Protein AF-A0A2A7B2R5-F1 (afdb_monomer_lite)

Radius of gyration: 38.93 Å; chains: 1; bounding box: 67×55×104 Å

Organism: NCBI:txid853

Sequence (133 aa):
MDSLTPFIRHELEDRPGASAAPEAACSRCSPPLGKEPGPVQPPSPPDGPDVQLPPPEIPPNEPSRVPMTDGTPVACRQKNAAAFLKGQVPGVMAEYAPGLFSTEQRLHSRQPAPDDSEGVQDLVDWREDAPYG

Structure (mmCIF, N/CA/C/O backbone):
data_AF-A0A2A7B2R5-F1
#
_entry.id   AF-A0A2A7B2R5-F1
#
loop_
_atom_site.group_PDB
_atom_site.id
_atom_site.type_symbol
_atom_site.label_atom_id
_atom_site.label_alt_id
_atom_site.label_comp_id
_atom_site.label_asym_id
_atom_site.label_entity_id
_atom_site.label_seq_id
_atom_site.pdbx_PDB_ins_code
_atom_site.Cartn_x
_atom_site.Cartn_y
_atom_site.Cartn_z
_atom_site.occupancy
_atom_site.B_iso_or_equiv
_atom_site.auth_seq_id
_atom_site.auth_comp_id
_atom_site.auth_asym_id
_atom_site.auth_atom_id
_atom_site.pdbx_PDB_model_num
ATOM 1 N N . MET A 1 1 ? 41.950 28.889 -24.036 1.00 44.09 1 MET A N 1
ATOM 2 C CA . MET A 1 1 ? 41.521 28.418 -22.703 1.00 44.09 1 MET A CA 1
ATOM 3 C C . MET A 1 1 ? 40.350 29.275 -22.274 1.00 44.09 1 MET A C 1
ATOM 5 O O . MET A 1 1 ? 40.544 30.302 -21.635 1.00 44.09 1 MET A O 1
ATOM 9 N N . ASP A 1 2 ? 39.154 28.887 -22.697 1.00 49.56 2 ASP A N 1
ATOM 10 C CA . ASP A 1 2 ? 37.920 29.591 -22.366 1.00 49.56 2 ASP A CA 1
ATOM 11 C C . ASP A 1 2 ? 37.431 29.106 -20.999 1.00 49.56 2 ASP A C 1
ATOM 13 O O . ASP A 1 2 ? 37.091 27.940 -20.808 1.00 49.56 2 ASP A O 1
ATOM 17 N N . SER A 1 3 ? 37.510 30.007 -20.021 1.00 56.41 3 SER A N 1
ATOM 18 C CA . SER A 1 3 ? 37.103 29.784 -18.635 1.00 56.41 3 SER A CA 1
ATOM 19 C C . SER A 1 3 ? 35.590 29.578 -18.571 1.00 56.41 3 SER A C 1
ATOM 21 O O . SER A 1 3 ? 34.817 30.499 -18.847 1.00 56.41 3 SER A O 1
ATOM 23 N N . LEU A 1 4 ? 35.162 28.364 -18.223 1.00 59.59 4 LEU A N 1
ATOM 24 C CA . LEU A 1 4 ? 33.763 28.045 -17.962 1.00 59.59 4 LEU A CA 1
ATOM 25 C C . LEU A 1 4 ? 33.326 28.775 -16.690 1.00 59.59 4 LEU A C 1
ATOM 27 O O . LEU A 1 4 ? 33.595 28.340 -15.571 1.00 59.59 4 LEU A O 1
ATOM 31 N N . THR A 1 5 ? 32.649 29.905 -16.865 1.00 60.34 5 THR A N 1
ATOM 32 C CA . THR A 1 5 ? 31.904 30.533 -15.776 1.00 60.34 5 THR A CA 1
ATOM 33 C C . THR A 1 5 ? 30.769 29.588 -15.366 1.00 60.34 5 THR A C 1
ATOM 35 O O . THR A 1 5 ? 29.983 29.179 -16.224 1.00 60.34 5 THR A O 1
ATOM 38 N N . PRO A 1 6 ? 30.664 29.194 -14.084 1.00 57.59 6 PRO A N 1
ATOM 39 C CA . PRO A 1 6 ? 29.580 28.327 -13.654 1.00 57.59 6 PRO A CA 1
ATOM 40 C C . PRO A 1 6 ? 28.259 29.100 -13.752 1.00 57.59 6 PRO A C 1
ATOM 42 O O . PRO A 1 6 ? 28.069 30.136 -13.121 1.00 57.59 6 PRO A O 1
ATOM 45 N N . PHE A 1 7 ? 27.332 28.584 -14.554 1.00 60.75 7 PHE A N 1
ATOM 46 C CA . PHE A 1 7 ? 25.991 29.138 -14.813 1.00 60.75 7 PHE A CA 1
ATOM 47 C C . PHE A 1 7 ? 25.015 28.955 -13.639 1.00 60.75 7 PHE A C 1
ATOM 49 O O . PHE A 1 7 ? 23.841 29.306 -13.733 1.00 60.75 7 PHE A O 1
ATOM 56 N N . ILE A 1 8 ? 25.486 28.425 -12.513 1.00 62.22 8 ILE A N 1
ATOM 57 C CA . ILE A 1 8 ? 24.671 28.167 -11.331 1.00 62.22 8 ILE A CA 1
ATOM 58 C C . ILE A 1 8 ? 24.975 29.254 -10.301 1.00 62.22 8 ILE A C 1
ATOM 60 O O . ILE A 1 8 ? 25.794 29.081 -9.404 1.00 62.22 8 ILE A O 1
ATOM 64 N N . ARG A 1 9 ? 24.294 30.396 -10.425 1.00 61.22 9 ARG A N 1
ATOM 65 C CA . ARG A 1 9 ? 24.014 31.244 -9.263 1.00 61.22 9 ARG A CA 1
ATOM 66 C C . ARG A 1 9 ? 22.744 30.703 -8.631 1.00 61.22 9 ARG A C 1
ATOM 68 O O . ARG A 1 9 ? 21.654 30.958 -9.129 1.00 61.22 9 ARG A O 1
ATOM 75 N N . HIS A 1 10 ? 22.878 29.870 -7.613 1.00 52.34 10 HIS A N 1
ATOM 76 C CA . HIS A 1 10 ? 21.767 29.584 -6.714 1.00 52.34 10 HIS A CA 1
ATOM 77 C C . HIS A 1 10 ? 22.095 30.306 -5.416 1.00 52.34 10 HIS A C 1
ATOM 79 O O . HIS A 1 10 ? 22.798 29.774 -4.562 1.00 52.34 10 HIS A O 1
ATOM 85 N N . GLU A 1 11 ? 21.640 31.553 -5.313 1.00 58.28 11 GLU A N 1
ATOM 86 C CA . GLU A 1 11 ? 21.422 32.162 -4.007 1.00 58.28 11 GLU A CA 1
ATOM 87 C C . GLU A 1 11 ? 20.335 31.299 -3.354 1.00 58.28 11 GLU A C 1
ATOM 89 O O . GLU A 1 11 ? 19.186 31.280 -3.797 1.00 58.28 11 GLU A O 1
ATOM 94 N N . LEU A 1 12 ? 20.717 30.464 -2.389 1.00 51.94 12 LEU A N 1
ATOM 95 C CA . LEU A 1 12 ? 19.749 29.776 -1.552 1.00 51.94 12 LEU A CA 1
ATOM 96 C C . LEU A 1 12 ? 19.189 30.855 -0.631 1.00 51.94 12 LEU A C 1
ATOM 98 O O . LEU A 1 12 ? 19.843 31.238 0.335 1.00 51.94 12 LEU A O 1
ATOM 102 N N . GLU A 1 13 ? 18.014 31.391 -0.966 1.00 53.19 13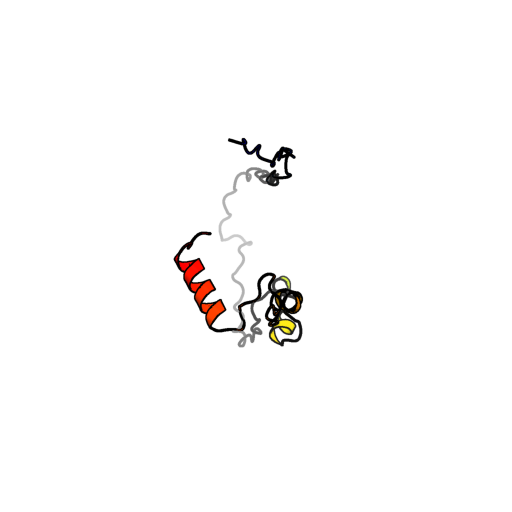 GLU A N 1
ATOM 103 C CA . GLU A 1 13 ? 17.245 32.215 -0.040 1.00 53.19 13 GLU A CA 1
ATOM 104 C C . GLU A 1 13 ? 17.095 31.422 1.266 1.00 53.19 13 GLU A C 1
ATOM 106 O O . GLU A 1 13 ? 16.374 30.418 1.306 1.00 53.19 13 GLU A O 1
ATOM 111 N N . ASP A 1 14 ? 17.789 31.852 2.324 1.00 56.28 14 ASP A N 1
ATOM 112 C CA . ASP A 1 14 ? 17.622 31.338 3.682 1.00 56.28 14 ASP A CA 1
ATOM 113 C C . ASP A 1 14 ? 16.245 31.783 4.179 1.00 56.28 14 ASP A C 1
ATOM 115 O O . ASP A 1 14 ? 16.071 32.755 4.913 1.00 56.28 14 ASP A O 1
ATOM 119 N N . ARG A 1 15 ? 15.204 31.125 3.666 1.00 50.44 15 ARG A N 1
ATOM 120 C CA . ARG A 1 15 ? 13.874 31.211 4.245 1.00 50.44 15 ARG A CA 1
ATOM 121 C C . ARG A 1 15 ? 13.983 30.437 5.548 1.00 50.44 15 ARG A C 1
ATOM 123 O O . ARG A 1 15 ? 14.219 29.230 5.466 1.00 50.44 15 ARG A O 1
ATOM 130 N N . PRO A 1 16 ? 13.771 31.063 6.720 1.00 53.34 16 PRO A N 1
ATOM 131 C CA . PRO A 1 16 ? 13.615 30.315 7.953 1.00 53.34 16 PRO A CA 1
ATOM 132 C C . PRO A 1 16 ? 12.413 29.387 7.762 1.00 53.34 16 PRO A C 1
ATOM 134 O O . PRO A 1 16 ? 11.252 29.795 7.828 1.00 53.34 16 PRO A O 1
ATOM 137 N N . GLY A 1 17 ? 12.703 28.139 7.399 1.00 44.25 17 GLY A N 1
ATOM 138 C CA . GLY A 1 17 ? 11.716 27.087 7.300 1.00 44.25 17 GLY A CA 1
ATOM 139 C C . GLY A 1 17 ? 11.074 26.927 8.667 1.00 44.25 17 GLY A C 1
ATOM 140 O O . GLY A 1 17 ? 11.731 27.099 9.693 1.00 44.25 17 GLY A O 1
ATOM 141 N N . ALA A 1 18 ? 9.787 26.594 8.683 1.00 53.12 18 ALA A N 1
ATOM 142 C CA . ALA A 1 18 ? 9.009 26.298 9.882 1.00 53.12 18 ALA A CA 1
ATOM 143 C C . ALA A 1 18 ? 9.465 24.986 10.562 1.00 53.12 18 ALA A C 1
ATOM 145 O O . ALA A 1 18 ? 8.664 24.103 10.846 1.00 53.12 18 ALA A O 1
ATOM 146 N N . SER A 1 19 ? 10.767 24.847 10.804 1.00 52.59 19 SER A N 1
ATOM 147 C CA . SER A 1 19 ? 11.400 23.791 11.581 1.00 52.59 19 SER A CA 1
ATOM 148 C C . SER A 1 19 ? 11.631 24.289 13.007 1.00 52.59 19 SER A C 1
ATOM 150 O O . SER A 1 19 ? 12.740 24.240 13.533 1.00 52.59 19 SER A O 1
ATOM 152 N N . ALA A 1 20 ? 10.570 24.780 13.641 1.00 52.19 20 ALA A N 1
ATOM 153 C CA . ALA A 1 20 ? 10.489 24.724 15.088 1.00 52.19 20 ALA A CA 1
ATOM 154 C C . ALA A 1 20 ? 9.792 23.403 15.416 1.00 52.19 20 ALA A C 1
ATOM 156 O O . ALA A 1 20 ? 8.676 23.159 14.951 1.00 52.19 20 ALA A O 1
ATOM 157 N N . ALA A 1 21 ? 10.446 22.536 16.194 1.00 51.03 21 ALA A N 1
ATOM 158 C CA . ALA A 1 21 ? 9.718 21.487 16.897 1.00 51.03 21 ALA A CA 1
ATOM 159 C C . ALA A 1 21 ? 8.540 22.163 17.618 1.00 51.03 21 ALA A C 1
ATOM 161 O O . ALA A 1 21 ? 8.744 23.259 18.149 1.00 51.03 21 ALA A O 1
ATOM 162 N N . PRO A 1 22 ? 7.321 21.589 17.631 1.00 52.84 22 PRO A N 1
ATOM 163 C CA . PRO A 1 22 ? 6.282 22.149 18.473 1.00 52.84 22 PRO A CA 1
ATOM 164 C C . PRO A 1 22 ? 6.862 22.176 19.883 1.00 52.84 22 PRO A C 1
ATOM 166 O O . PRO A 1 22 ? 7.203 21.123 20.428 1.00 52.84 22 PRO A O 1
ATOM 169 N N . GLU A 1 23 ? 7.053 23.372 20.441 1.00 54.03 23 GLU A N 1
ATOM 170 C CA . GLU A 1 23 ? 7.319 23.506 21.860 1.00 54.03 23 GLU A CA 1
ATOM 171 C C . GLU A 1 23 ? 6.101 22.892 22.527 1.00 54.03 23 GLU A C 1
ATOM 173 O O . GLU A 1 23 ? 5.014 23.472 22.574 1.00 54.03 23 GLU A O 1
ATOM 178 N N . ALA A 1 24 ? 6.250 21.639 22.945 1.00 48.34 24 ALA A N 1
ATOM 179 C CA . ALA A 1 24 ? 5.296 21.001 23.804 1.00 48.34 24 ALA A CA 1
ATOM 180 C C . ALA A 1 24 ? 5.314 21.837 25.079 1.00 48.34 24 ALA A C 1
ATOM 182 O O . ALA A 1 24 ? 6.141 21.628 25.966 1.00 48.34 24 ALA A O 1
ATOM 183 N N . ALA A 1 25 ? 4.392 22.793 25.163 1.00 51.41 25 ALA A N 1
ATOM 184 C CA . ALA A 1 25 ? 3.952 23.392 26.403 1.00 51.41 25 ALA A CA 1
ATOM 185 C C . ALA A 1 25 ? 3.243 22.292 27.203 1.00 51.41 25 ALA A C 1
ATOM 187 O O . ALA A 1 25 ? 2.031 22.297 27.410 1.00 51.41 25 ALA A O 1
ATOM 188 N N . CYS A 1 26 ? 4.013 21.289 27.624 1.00 41.34 26 CYS A N 1
ATOM 189 C CA . CYS A 1 26 ? 3.629 20.379 28.670 1.00 41.34 26 CYS A CA 1
ATOM 190 C C . CYS A 1 26 ? 3.658 21.225 29.937 1.00 41.34 26 CYS A C 1
ATOM 192 O O . CYS A 1 26 ? 4.673 21.316 30.628 1.00 41.34 26 CYS A O 1
ATOM 194 N N . SER A 1 27 ? 2.547 21.914 30.203 1.00 56.31 27 SER A N 1
ATOM 195 C CA . SER A 1 27 ? 2.260 22.411 31.536 1.00 56.31 27 SER A CA 1
ATOM 196 C C . SER A 1 27 ? 2.177 21.180 32.425 1.00 56.31 27 SER A C 1
ATOM 198 O O . SER A 1 27 ? 1.138 20.532 32.555 1.00 56.31 27 SER A O 1
ATOM 200 N N . ARG A 1 28 ? 3.326 20.804 32.985 1.00 56.34 28 ARG A N 1
ATOM 201 C CA . ARG A 1 28 ? 3.456 19.800 34.029 1.00 56.34 28 ARG A CA 1
ATOM 202 C C . ARG A 1 28 ? 2.913 20.4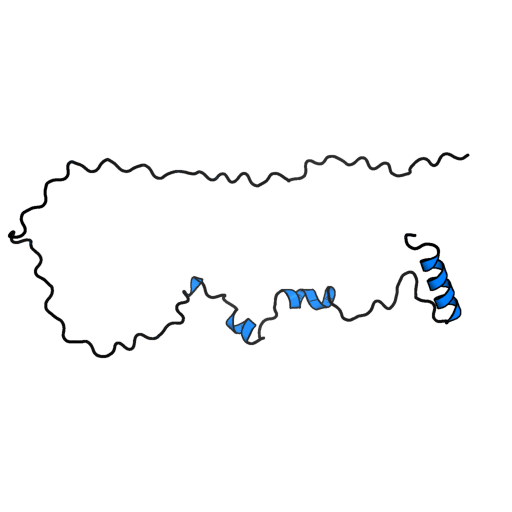25 35.310 1.00 56.34 28 ARG A C 1
ATOM 204 O O . ARG A 1 28 ? 3.645 20.717 36.250 1.00 56.34 28 ARG A O 1
ATOM 211 N N . CYS A 1 29 ? 1.615 20.701 35.300 1.00 54.16 29 CYS A N 1
ATOM 212 C CA . CYS A 1 29 ? 0.881 21.180 36.447 1.00 54.16 29 CYS A CA 1
ATOM 213 C C . CYS A 1 29 ? 0.663 19.962 37.343 1.00 54.16 29 CYS A C 1
ATOM 215 O O . CYS A 1 29 ? -0.276 19.190 37.152 1.00 54.16 29 CYS A O 1
ATOM 217 N N . SER A 1 30 ? 1.587 19.733 38.276 1.00 62.88 30 SER A N 1
ATOM 218 C CA . SER A 1 30 ? 1.358 18.770 39.350 1.00 62.88 30 SER A CA 1
ATOM 219 C C . SER A 1 30 ? 0.071 19.167 40.086 1.00 62.88 30 SER A C 1
ATOM 221 O O . SER A 1 30 ? -0.096 20.355 40.386 1.00 62.88 30 SER A O 1
ATOM 223 N N . PRO A 1 31 ? -0.849 18.230 40.378 1.00 66.00 31 PRO A N 1
ATOM 224 C CA . PRO A 1 31 ? -1.996 18.544 41.216 1.00 66.00 31 PRO A CA 1
ATOM 225 C C . PRO A 1 31 ? -1.498 19.016 42.592 1.00 66.00 31 PRO A C 1
ATOM 227 O O . PRO A 1 31 ? -0.461 18.532 43.060 1.00 66.00 31 PRO A O 1
ATOM 230 N N . PRO A 1 32 ? -2.188 19.971 43.241 1.00 64.62 32 PRO A N 1
ATOM 231 C CA . PRO A 1 32 ? -1.775 20.450 44.551 1.00 64.62 32 PRO A CA 1
ATOM 232 C C . PRO A 1 32 ? -1.754 19.279 45.531 1.00 64.62 32 PRO A C 1
ATOM 234 O O . PRO A 1 32 ? -2.699 18.489 45.592 1.00 64.62 32 PRO A O 1
ATOM 237 N N . LEU A 1 33 ? -0.664 19.173 46.290 1.00 65.44 33 LEU A N 1
ATOM 238 C CA . LEU A 1 33 ? -0.561 18.213 47.377 1.00 65.44 33 LEU A CA 1
ATOM 239 C C . LEU A 1 33 ? -1.673 18.559 48.375 1.00 65.44 33 LEU A C 1
ATOM 241 O O . LEU A 1 33 ? -1.703 19.665 48.920 1.00 65.44 33 LEU A O 1
ATOM 245 N N . GLY A 1 34 ? -2.652 17.661 48.504 1.00 63.47 34 GLY A N 1
ATOM 246 C CA . GLY A 1 34 ? -3.788 17.835 49.404 1.00 63.47 34 GLY A CA 1
ATOM 247 C C . GLY A 1 34 ? -3.327 18.131 50.833 1.00 63.47 34 GLY A C 1
ATOM 248 O O . GLY A 1 34 ? -2.196 17.829 51.208 1.00 63.47 34 GLY A O 1
ATOM 249 N N . LYS A 1 35 ? -4.206 18.754 51.625 1.00 69.44 35 LYS A N 1
ATOM 250 C CA . LYS A 1 35 ? -3.928 19.072 53.032 1.00 69.44 35 LYS A CA 1
ATOM 251 C C . LYS A 1 35 ? -3.491 17.807 53.779 1.00 69.44 35 LYS A C 1
ATOM 253 O O . LYS A 1 35 ? -4.109 16.760 53.592 1.00 69.44 35 LYS A O 1
ATOM 258 N N . GLU A 1 36 ? -2.466 17.948 54.620 1.00 63.28 36 GLU A N 1
ATOM 259 C CA . GLU A 1 36 ? -2.027 16.917 55.569 1.00 63.28 36 GLU A CA 1
ATOM 260 C C . GLU A 1 36 ? -3.251 16.281 56.253 1.00 63.28 36 GLU A C 1
ATOM 262 O O . GLU A 1 36 ? -4.114 17.020 56.752 1.00 63.28 36 GLU A O 1
ATOM 267 N N . PRO A 1 37 ? -3.369 14.940 56.264 1.00 60.50 37 PRO A N 1
ATOM 268 C CA . PRO A 1 37 ? -4.382 14.264 57.055 1.00 60.50 37 PRO A CA 1
ATOM 269 C C . PRO A 1 37 ? -4.260 14.721 58.509 1.00 60.50 37 PRO A C 1
ATOM 271 O O . PRO A 1 37 ? -3.167 14.751 59.072 1.00 60.50 37 PRO A O 1
ATOM 274 N N . GLY A 1 38 ? -5.385 15.106 59.114 1.00 67.81 38 GLY A N 1
ATOM 275 C CA . GLY A 1 38 ? -5.421 15.428 60.539 1.00 67.81 38 GLY A CA 1
ATOM 276 C C . GLY A 1 38 ? -4.948 14.244 61.396 1.00 67.81 38 GLY A C 1
ATOM 277 O O . GLY A 1 38 ? -4.849 13.123 60.891 1.00 67.81 38 GLY A O 1
ATOM 278 N N . PRO A 1 39 ? -4.669 14.468 62.694 1.00 67.81 39 PRO A N 1
ATOM 279 C CA . PRO A 1 39 ? -4.175 13.429 63.591 1.00 67.81 39 PRO A CA 1
ATOM 280 C C . PRO A 1 39 ? -5.023 12.159 63.487 1.00 67.81 39 PRO A C 1
ATOM 282 O O . PRO A 1 39 ? -6.235 12.195 63.705 1.00 67.81 39 PRO A O 1
ATOM 285 N N . VAL A 1 40 ? -4.384 11.045 63.129 1.00 60.81 40 VAL A N 1
ATOM 286 C CA . VAL A 1 40 ? -5.048 9.744 63.047 1.00 60.81 40 VAL A CA 1
ATOM 287 C C . VAL A 1 40 ? -5.444 9.310 64.456 1.00 60.81 40 VAL A C 1
ATOM 289 O O . VAL A 1 40 ? -4.597 9.080 65.318 1.00 60.81 40 VAL A O 1
ATOM 292 N N . GLN A 1 41 ? -6.748 9.241 64.717 1.00 69.88 41 GLN A N 1
ATOM 293 C CA . GLN A 1 41 ? -7.257 8.653 65.950 1.00 69.88 41 GLN A CA 1
ATOM 294 C C . GLN A 1 41 ? -7.017 7.133 65.896 1.00 69.88 41 GLN A C 1
ATOM 296 O O . GLN A 1 41 ? -7.241 6.530 64.842 1.00 69.88 41 GLN A O 1
ATOM 301 N N . PRO A 1 42 ? -6.546 6.494 66.984 1.00 70.38 42 PRO A N 1
ATOM 302 C CA . PRO A 1 42 ? -6.378 5.047 67.002 1.00 70.38 42 PRO A CA 1
ATOM 303 C C . PRO A 1 42 ? -7.722 4.340 66.750 1.00 70.38 42 PRO A C 1
ATOM 305 O O . PRO A 1 42 ? -8.757 4.818 67.226 1.00 70.38 42 PRO A O 1
ATOM 308 N N . PRO A 1 43 ? -7.718 3.216 66.010 1.00 60.75 43 PRO A N 1
ATOM 309 C CA . PRO A 1 43 ? -8.932 2.470 65.708 1.00 60.75 43 PRO A CA 1
ATOM 310 C C . PRO A 1 43 ? -9.587 1.964 66.997 1.00 60.75 43 PRO A C 1
ATOM 312 O O . PRO A 1 43 ? -8.908 1.515 67.923 1.00 60.75 43 PRO A O 1
ATOM 315 N N . SER A 1 44 ? -10.915 2.050 67.057 1.00 62.25 44 SER A N 1
ATOM 316 C CA . SER A 1 44 ? -11.703 1.518 68.168 1.00 62.25 44 SER A CA 1
ATOM 317 C C . SER A 1 44 ? -11.538 -0.007 68.295 1.00 62.25 44 SER A C 1
ATOM 319 O O . SER A 1 44 ? -11.304 -0.683 67.290 1.00 62.25 44 SER A O 1
ATOM 321 N N . PRO A 1 45 ? -11.652 -0.566 69.516 1.00 66.94 45 PRO A N 1
ATOM 322 C CA . PRO A 1 45 ? -11.543 -2.003 69.744 1.00 66.94 45 PRO A CA 1
ATOM 323 C C . PRO A 1 45 ? -12.638 -2.791 68.994 1.00 66.94 45 PRO A C 1
ATOM 325 O O . PRO A 1 45 ? -13.758 -2.296 68.848 1.00 66.94 45 PRO A O 1
ATOM 328 N N . PRO A 1 46 ? -12.335 -4.025 68.552 1.00 57.97 46 PRO A N 1
ATOM 329 C CA . PR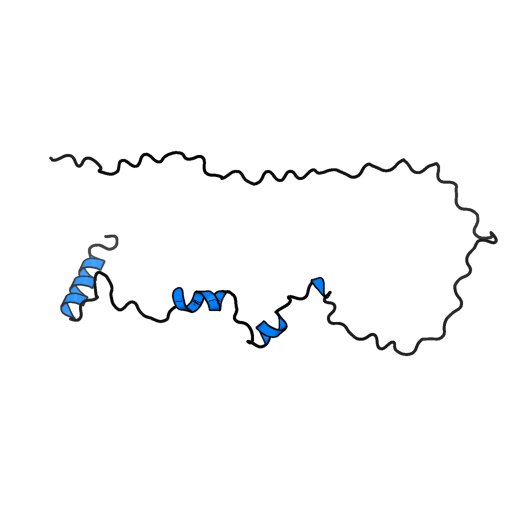O A 1 46 ? -13.156 -4.823 67.634 1.00 57.97 46 PRO A CA 1
ATOM 330 C C . PRO A 1 46 ? -14.422 -5.434 68.260 1.00 57.97 46 PRO A C 1
ATOM 332 O O . PRO A 1 46 ? -15.059 -6.262 67.622 1.00 57.97 46 PRO A O 1
ATOM 335 N N . ASP A 1 47 ? -14.793 -5.030 69.477 1.00 62.81 47 ASP A N 1
ATOM 336 C CA . ASP A 1 47 ? -15.980 -5.519 70.197 1.00 62.81 47 ASP A CA 1
ATOM 337 C C . ASP A 1 47 ? -17.082 -4.444 70.317 1.00 62.81 47 ASP A C 1
ATOM 339 O O . ASP A 1 47 ? -18.002 -4.553 71.128 1.00 62.81 47 ASP A O 1
ATOM 343 N N . GLY A 1 48 ? -16.986 -3.364 69.533 1.00 63.25 48 GLY A N 1
ATOM 344 C CA . GLY A 1 48 ? -18.033 -2.347 69.443 1.00 63.25 48 GLY A CA 1
ATOM 345 C C . GLY A 1 48 ? -19.266 -2.836 68.664 1.00 63.25 48 GLY A C 1
ATOM 346 O O . GLY A 1 48 ? -19.145 -3.698 67.794 1.00 63.25 48 GLY A O 1
ATOM 347 N N . PRO A 1 49 ? -20.458 -2.258 68.900 1.00 60.81 49 PRO A N 1
ATOM 348 C CA . PRO A 1 49 ? -21.678 -2.614 68.164 1.00 60.81 49 PRO A CA 1
ATOM 349 C C . PRO A 1 49 ? -21.602 -2.308 66.653 1.00 60.81 49 PRO A C 1
ATOM 351 O O . PRO A 1 49 ? -22.452 -2.773 65.901 1.00 60.81 49 PRO A O 1
ATOM 354 N N . ASP A 1 50 ? -20.585 -1.559 66.214 1.00 60.94 50 ASP A N 1
ATOM 355 C CA . ASP A 1 50 ? -20.306 -1.212 64.813 1.00 60.94 50 ASP A CA 1
ATOM 356 C C . ASP A 1 50 ? -19.446 -2.254 64.069 1.00 60.94 50 ASP A C 1
ATOM 358 O O . ASP A 1 50 ? -19.016 -2.023 62.936 1.00 60.94 50 ASP A O 1
ATOM 362 N N . VAL A 1 51 ? -19.162 -3.41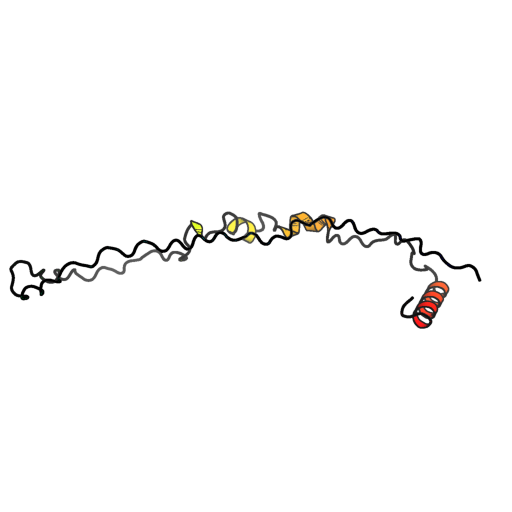0 64.677 1.00 68.56 51 VAL A N 1
ATOM 363 C CA . VAL A 1 51 ? -18.398 -4.474 64.014 1.00 68.56 51 VAL A CA 1
ATOM 364 C C . VAL A 1 51 ? -19.315 -5.217 63.051 1.00 68.56 51 VAL A C 1
ATOM 366 O O . VAL A 1 51 ? -20.184 -5.996 63.442 1.00 68.56 51 VAL A O 1
ATOM 369 N N . GLN A 1 52 ? -19.116 -4.952 61.761 1.00 64.00 52 GLN A N 1
ATOM 370 C CA . GLN A 1 52 ? -19.813 -5.629 60.677 1.00 64.00 52 GLN A CA 1
ATOM 371 C C . GLN A 1 52 ? -19.554 -7.140 60.753 1.00 64.00 52 GLN A C 1
ATOM 373 O O . GLN A 1 52 ? -18.441 -7.609 60.514 1.00 64.00 52 GLN A O 1
ATOM 378 N N . LEU A 1 53 ? -20.602 -7.904 61.065 1.00 69.62 53 LEU A N 1
ATOM 379 C CA . LEU A 1 53 ? -20.566 -9.362 61.002 1.00 69.62 53 LEU A CA 1
ATOM 380 C C . LEU A 1 53 ? -20.304 -9.829 59.558 1.00 69.62 53 LEU A C 1
ATOM 382 O O . LEU A 1 53 ? -20.732 -9.157 58.609 1.00 69.62 53 LEU A O 1
ATOM 386 N N . PRO A 1 54 ? -19.619 -10.973 59.366 1.00 67.50 54 PRO A N 1
ATOM 387 C CA . PRO A 1 54 ? -19.414 -11.527 58.036 1.00 67.50 54 PRO A CA 1
ATOM 388 C C . PRO A 1 54 ? -20.769 -11.771 57.346 1.00 67.50 54 PRO A C 1
ATOM 390 O O . PRO A 1 54 ? -21.725 -12.187 58.011 1.00 67.50 54 PRO A O 1
ATOM 393 N N . PRO A 1 55 ? -20.882 -11.510 56.030 1.00 67.50 55 PRO A N 1
ATOM 394 C CA . PRO A 1 55 ? -22.118 -11.755 55.298 1.00 67.50 55 PRO A CA 1
ATOM 395 C C . PRO A 1 55 ? -22.542 -13.230 55.411 1.00 67.50 55 PRO A C 1
ATOM 397 O O . PRO A 1 55 ? -21.673 -14.104 55.372 1.00 67.50 55 PRO A O 1
ATOM 400 N N . PRO A 1 56 ? -23.848 -13.532 55.519 1.00 74.12 56 PRO A N 1
ATOM 401 C CA . PRO A 1 56 ? -24.333 -14.909 55.511 1.00 74.12 56 PRO A CA 1
ATOM 402 C C . PRO A 1 56 ? -23.951 -15.621 54.204 1.00 74.12 56 PRO A C 1
ATOM 404 O O . PRO A 1 56 ? -24.023 -15.033 53.122 1.00 74.12 56 PRO A O 1
ATOM 407 N N . GLU A 1 57 ? -23.549 -16.891 54.308 1.00 65.56 57 GLU A N 1
ATOM 408 C CA . GLU A 1 57 ? -23.136 -17.705 53.161 1.00 65.56 57 GLU A CA 1
ATOM 409 C C . GLU A 1 57 ? -24.311 -17.925 52.194 1.00 65.56 57 GLU A C 1
ATOM 411 O O . GLU A 1 57 ? -25.337 -18.514 52.536 1.00 65.56 57 GLU A O 1
ATOM 416 N N . ILE A 1 58 ? -24.165 -17.421 50.969 1.00 65.69 58 ILE A N 1
ATOM 417 C CA . ILE A 1 58 ? -25.119 -17.605 49.870 1.00 65.69 58 ILE A CA 1
ATOM 418 C C . ILE A 1 58 ? -24.903 -19.019 49.292 1.00 65.69 58 ILE A C 1
ATOM 420 O O . ILE A 1 58 ? -23.746 -19.398 49.091 1.00 65.69 58 ILE A O 1
ATOM 424 N N . PRO A 1 59 ? -25.959 -19.809 48.996 1.00 64.25 59 PRO A N 1
ATOM 425 C CA . PRO A 1 59 ? -25.800 -21.137 48.399 1.00 64.25 59 PRO A CA 1
ATOM 426 C C . PRO A 1 59 ? -25.021 -21.071 47.071 1.00 64.25 59 PRO A C 1
ATOM 428 O O . PRO A 1 59 ? -25.127 -20.067 46.359 1.00 64.25 59 PRO A O 1
ATOM 431 N N . PRO A 1 60 ? -24.248 -22.120 46.716 1.00 60.00 60 PRO A N 1
ATOM 432 C CA . PRO A 1 60 ? -23.411 -22.124 45.521 1.00 60.00 60 PRO A CA 1
ATOM 433 C C . PRO A 1 60 ? -24.275 -21.905 44.277 1.00 60.00 60 PRO A C 1
ATOM 435 O O . PRO A 1 60 ? -25.098 -22.740 43.907 1.00 60.00 60 PRO A O 1
ATOM 438 N N . ASN A 1 61 ? -24.093 -20.733 43.674 1.00 60.94 61 ASN A N 1
ATOM 439 C CA . ASN A 1 61 ? -24.753 -20.302 42.452 1.00 60.94 61 ASN A CA 1
ATOM 440 C C . ASN A 1 61 ? -24.442 -21.306 41.326 1.00 60.94 61 ASN A C 1
ATOM 442 O O . ASN A 1 61 ? -23.288 -21.714 41.162 1.00 60.94 61 ASN A O 1
ATOM 446 N N . GLU A 1 62 ? -25.469 -21.708 40.574 1.00 63.62 62 GLU A N 1
ATOM 447 C CA . GLU A 1 62 ? -25.351 -22.473 39.326 1.00 63.62 62 GLU A CA 1
ATOM 448 C C . GLU A 1 62 ? -24.263 -21.876 38.415 1.00 63.62 62 GLU A C 1
ATOM 450 O O . GLU A 1 62 ? -23.957 -20.686 38.541 1.00 63.62 62 GLU A O 1
ATOM 455 N N . PRO A 1 63 ? -23.649 -22.653 37.494 1.00 59.47 63 PRO A N 1
ATOM 456 C CA . PRO A 1 63 ? -22.588 -22.143 36.637 1.00 59.47 63 PRO A CA 1
ATOM 457 C C . PRO A 1 63 ? -23.094 -20.935 35.849 1.00 59.47 63 PRO A C 1
ATOM 459 O O . PRO A 1 63 ? -23.784 -21.059 34.837 1.00 59.47 63 PRO A O 1
ATOM 462 N N . SER A 1 64 ? -22.729 -19.757 36.350 1.00 62.47 64 SER A N 1
ATOM 463 C CA . SER A 1 64 ? -22.912 -18.466 35.719 1.00 62.47 64 SER A CA 1
ATOM 464 C C . SER A 1 64 ? -22.333 -18.574 34.318 1.00 62.47 64 SER A C 1
ATOM 466 O O . SER A 1 64 ? -21.117 -18.572 34.120 1.00 62.47 64 SER A O 1
ATOM 468 N N . ARG A 1 65 ? -23.208 -18.734 33.323 1.00 60.38 65 ARG A N 1
ATOM 469 C CA . ARG A 1 65 ? -22.845 -18.701 31.909 1.00 60.38 65 ARG A CA 1
ATOM 470 C C . ARG A 1 65 ? -22.626 -17.244 31.530 1.00 60.38 65 ARG A C 1
ATOM 472 O O . ARG A 1 65 ? -23.385 -16.678 30.748 1.00 60.38 65 ARG A O 1
ATOM 479 N N . VAL A 1 66 ? -21.621 -16.619 32.140 1.00 67.38 66 VAL A N 1
ATOM 480 C CA . VAL A 1 66 ? -21.147 -15.301 31.732 1.00 67.38 66 VAL A CA 1
ATOM 481 C C . VAL A 1 66 ? -20.817 -15.394 30.242 1.00 67.38 66 VAL A C 1
ATOM 483 O O . VAL A 1 66 ? -19.994 -16.228 29.854 1.00 67.38 66 VAL A O 1
ATOM 486 N N . PRO A 1 67 ? -21.506 -14.629 29.377 1.00 70.31 67 PRO A N 1
ATOM 487 C CA . PRO A 1 67 ? -21.247 -14.682 27.953 1.00 70.31 67 PRO A CA 1
ATOM 488 C C . PRO A 1 67 ? -19.809 -14.245 27.731 1.00 70.31 67 PRO A C 1
ATOM 490 O O . PRO A 1 67 ? -19.393 -13.179 28.191 1.00 70.31 67 PRO A O 1
ATOM 493 N N . MET A 1 68 ? -19.047 -15.098 27.052 1.00 76.56 68 MET A N 1
ATOM 494 C CA . MET A 1 68 ? -17.641 -14.833 26.841 1.00 76.56 68 MET A CA 1
ATOM 495 C C . MET A 1 68 ? -17.501 -13.761 25.769 1.00 76.56 68 MET A C 1
ATOM 497 O O . MET A 1 68 ? -17.655 -14.026 24.578 1.00 76.56 68 MET A O 1
ATOM 501 N N . THR A 1 69 ? -17.328 -12.516 26.207 1.00 74.31 69 THR A N 1
ATOM 502 C CA . THR A 1 69 ? -17.091 -11.393 25.305 1.00 74.31 69 THR A CA 1
ATOM 503 C C . THR A 1 69 ? -15.664 -11.476 24.771 1.00 74.31 69 THR A C 1
ATOM 505 O O . THR A 1 69 ? -14.769 -12.001 25.432 1.00 74.31 69 THR A O 1
ATOM 508 N N . ASP A 1 70 ? -15.432 -10.929 23.579 1.00 79.81 70 ASP A N 1
ATOM 509 C CA . ASP A 1 70 ? -14.112 -10.818 22.934 1.00 79.81 70 ASP A CA 1
ATOM 510 C C . ASP A 1 70 ? -13.109 -9.934 23.708 1.00 79.81 70 ASP A C 1
ATOM 512 O O . ASP A 1 70 ? -12.049 -9.587 23.188 1.00 79.81 70 ASP A O 1
ATOM 516 N N . GLY A 1 71 ? -13.464 -9.507 24.925 1.00 82.44 71 GLY A N 1
ATOM 517 C CA . GLY A 1 71 ? -12.678 -8.626 25.781 1.00 82.44 71 GLY A CA 1
ATOM 518 C C . GLY A 1 71 ? -12.430 -7.234 25.199 1.00 82.44 71 GLY A C 1
ATOM 519 O O . GLY A 1 71 ? -11.779 -6.428 25.856 1.00 82.44 71 GLY A O 1
ATOM 520 N N . THR A 1 72 ? -12.933 -6.923 23.999 1.00 81.44 72 THR A N 1
ATOM 521 C CA . THR A 1 72 ? -12.569 -5.713 23.259 1.00 81.44 72 THR A CA 1
ATOM 522 C C . THR A 1 72 ? -13.624 -4.630 23.493 1.00 81.44 72 THR A C 1
ATOM 524 O O . THR A 1 72 ? -14.767 -4.773 23.044 1.00 81.44 72 THR A O 1
ATOM 527 N N . PRO A 1 73 ? -13.289 -3.515 24.171 1.00 80.44 73 PRO A N 1
ATOM 528 C CA . PRO A 1 73 ? -14.228 -2.414 24.362 1.00 80.44 73 PRO A CA 1
ATOM 529 C C . PRO A 1 73 ? -14.724 -1.865 23.019 1.00 80.44 73 PRO A C 1
ATOM 531 O O . PRO A 1 73 ? -13.960 -1.783 22.059 1.00 80.44 73 PRO A O 1
ATOM 534 N N . VAL A 1 74 ? -15.985 -1.416 22.947 1.00 80.44 74 VAL A N 1
ATOM 535 C CA . VAL A 1 74 ? -16.575 -0.839 21.716 1.00 80.44 74 VAL A CA 1
ATOM 536 C C . VAL A 1 74 ? -15.709 0.292 21.151 1.00 80.44 74 VAL A C 1
ATOM 538 O O . VAL A 1 74 ? -15.530 0.371 19.940 1.00 80.44 74 VAL A O 1
ATOM 541 N N . ALA A 1 75 ? -15.129 1.123 22.021 1.00 77.88 75 ALA A N 1
ATOM 542 C CA . ALA A 1 75 ? -14.244 2.222 21.636 1.00 77.88 75 ALA A CA 1
ATOM 543 C C . ALA A 1 75 ? -12.939 1.757 20.961 1.00 77.88 75 ALA A C 1
ATOM 545 O O . ALA A 1 75 ? -12.360 2.498 20.174 1.00 77.88 75 ALA A O 1
ATOM 546 N N . CYS A 1 76 ? -12.490 0.533 21.245 1.00 77.00 76 CYS A N 1
ATOM 547 C CA . CYS A 1 76 ? -11.290 -0.059 20.658 1.00 77.00 76 CYS A CA 1
ATOM 548 C C . CYS A 1 76 ? -11.576 -0.778 19.332 1.00 77.00 76 CYS A C 1
ATOM 550 O O . CYS A 1 76 ? -10.641 -1.179 18.641 1.00 77.00 76 CYS A O 1
ATOM 552 N N . ARG A 1 77 ? -12.849 -0.952 18.947 1.00 84.06 77 ARG A N 1
ATOM 553 C CA . ARG A 1 77 ? -13.200 -1.574 17.668 1.00 84.06 77 ARG A CA 1
ATOM 554 C C . ARG A 1 77 ? -13.021 -0.568 16.538 1.00 84.06 77 ARG A C 1
ATOM 556 O O . ARG A 1 77 ? -13.661 0.482 16.506 1.00 84.06 77 ARG A O 1
ATOM 563 N N . GLN A 1 78 ? -12.197 -0.919 15.556 1.00 86.25 78 GLN A N 1
ATOM 564 C CA . GLN A 1 78 ? -12.154 -0.180 14.298 1.00 86.25 78 GLN A CA 1
ATOM 565 C C . GLN A 1 78 ? -13.514 -0.290 13.593 1.00 86.25 78 GLN A C 1
ATOM 567 O O . GLN A 1 78 ? -13.962 -1.392 13.271 1.00 86.25 78 GLN A O 1
ATOM 572 N N . LYS A 1 79 ? -14.150 0.858 13.312 1.00 84.12 79 LYS A N 1
ATOM 573 C CA . LYS A 1 79 ? -15.499 0.947 12.713 1.00 84.12 79 LYS A CA 1
ATOM 574 C C . LYS A 1 79 ? -15.682 0.099 11.447 1.00 84.12 79 LYS A C 1
ATOM 576 O O . LYS A 1 79 ? -16.763 -0.436 11.236 1.00 84.12 79 LYS A O 1
ATOM 581 N N . ASN A 1 80 ? -14.628 -0.063 10.645 1.00 81.81 80 ASN A N 1
ATOM 582 C CA . ASN A 1 80 ? -14.690 -0.737 9.346 1.00 81.81 80 ASN A CA 1
ATOM 583 C C . ASN A 1 80 ? -13.918 -2.065 9.294 1.00 81.81 80 ASN A C 1
ATOM 585 O O . ASN A 1 80 ? -13.818 -2.652 8.220 1.00 81.81 80 ASN A O 1
ATOM 589 N N . ALA A 1 81 ? -13.394 -2.569 10.420 1.00 85.94 81 ALA A N 1
ATOM 590 C CA . ALA A 1 81 ? -12.571 -3.783 10.420 1.00 85.94 81 ALA A CA 1
ATOM 591 C C . ALA A 1 81 ? -13.323 -4.996 9.860 1.00 85.94 81 ALA A C 1
ATOM 593 O O . ALA A 1 81 ? -12.796 -5.716 9.022 1.00 85.94 81 ALA A O 1
ATOM 594 N N . ALA A 1 82 ? -14.586 -5.187 10.247 1.00 87.50 82 ALA A N 1
ATOM 595 C CA . ALA A 1 82 ? -15.390 -6.294 9.737 1.00 87.50 82 ALA A CA 1
ATOM 596 C C . ALA A 1 82 ? -15.619 -6.215 8.217 1.00 87.50 82 ALA A C 1
ATOM 598 O O . ALA A 1 82 ? -15.589 -7.241 7.545 1.00 87.50 82 ALA A O 1
ATOM 599 N N . ALA A 1 83 ? -15.844 -5.017 7.674 1.00 88.75 83 ALA A N 1
ATOM 600 C CA . ALA A 1 83 ? -16.068 -4.828 6.244 1.00 88.75 83 ALA A CA 1
ATOM 601 C C . ALA A 1 83 ? -14.762 -4.989 5.445 1.00 88.75 83 ALA A C 1
ATOM 603 O O . ALA A 1 83 ? -14.767 -5.617 4.389 1.00 88.75 83 ALA A O 1
ATOM 604 N N . PHE A 1 84 ? -13.638 -4.507 5.987 1.00 88.50 84 PHE A N 1
ATOM 605 C CA . PHE A 1 84 ? -12.308 -4.707 5.410 1.00 88.50 84 PHE A CA 1
ATOM 606 C C . PHE A 1 84 ? -11.913 -6.190 5.385 1.00 88.50 84 PHE A C 1
ATOM 608 O O . PHE A 1 84 ? -11.526 -6.704 4.341 1.00 88.50 84 PHE A O 1
ATOM 615 N N . LEU A 1 85 ? -12.100 -6.913 6.495 1.00 89.31 85 LEU A N 1
ATOM 616 C CA . LEU A 1 85 ? -11.811 -8.352 6.580 1.00 89.31 85 LEU A CA 1
ATOM 617 C C . LEU A 1 85 ? -12.678 -9.194 5.632 1.00 89.31 85 LEU A C 1
ATOM 619 O O . LEU A 1 85 ? -12.259 -10.264 5.203 1.00 89.31 85 LEU A O 1
ATOM 623 N N . LYS A 1 86 ? -13.874 -8.712 5.284 1.00 94.00 86 LYS A N 1
ATOM 624 C CA . LYS A 1 86 ? -14.755 -9.331 4.282 1.00 94.00 86 LYS A CA 1
ATOM 625 C C . LYS A 1 86 ? -14.456 -8.880 2.845 1.00 94.00 86 LYS A C 1
ATOM 627 O O . LYS A 1 86 ? -15.180 -9.276 1.939 1.00 94.00 86 LYS A O 1
ATOM 632 N N . GLY A 1 87 ? -13.454 -8.023 2.633 1.00 89.56 87 GLY A N 1
ATOM 633 C CA . GLY A 1 87 ? -13.111 -7.467 1.320 1.00 89.56 87 GLY A CA 1
ATOM 634 C C . GLY A 1 87 ? -14.148 -6.492 0.750 1.00 89.56 87 GLY A C 1
ATOM 635 O O . GLY A 1 87 ? -14.123 -6.197 -0.438 1.00 89.56 87 GLY A O 1
ATOM 636 N N . GLN A 1 88 ? -15.075 -5.996 1.573 1.00 93.25 88 GLN A N 1
ATOM 637 C CA . GLN A 1 88 ? -16.149 -5.093 1.140 1.00 93.25 88 GLN A CA 1
ATOM 638 C C . GLN A 1 88 ? -15.694 -3.633 1.043 1.00 93.25 88 GLN A C 1
ATOM 640 O O . GLN A 1 88 ? -16.370 -2.821 0.417 1.00 93.25 88 GLN A O 1
ATOM 645 N N . VAL A 1 89 ? -14.572 -3.290 1.681 1.00 88.88 89 VAL A N 1
ATOM 646 C CA . VAL A 1 89 ? -13.976 -1.951 1.646 1.00 88.88 89 VAL A CA 1
ATOM 647 C C . VAL A 1 89 ? -12.515 -2.094 1.218 1.00 88.88 89 VAL A C 1
ATOM 649 O O . VAL A 1 89 ? -11.800 -2.895 1.827 1.00 88.88 89 VAL A O 1
ATOM 652 N N . PRO A 1 90 ? -12.058 -1.352 0.193 1.00 84.19 90 PRO A N 1
ATOM 653 C CA . PRO A 1 90 ? -10.664 -1.381 -0.229 1.00 84.19 90 PRO A CA 1
ATOM 654 C C . PRO A 1 90 ? -9.743 -0.837 0.871 1.00 84.19 90 PRO A C 1
ATOM 656 O O . PRO A 1 90 ? -10.117 0.038 1.652 1.00 84.19 90 PRO A O 1
ATOM 659 N N . GLY A 1 91 ? -8.519 -1.361 0.939 1.00 85.75 91 GLY A N 1
ATOM 660 C CA . GLY A 1 91 ? -7.487 -0.807 1.816 1.00 85.75 91 GLY A CA 1
ATOM 661 C C . GLY A 1 91 ? -6.990 0.545 1.313 1.00 85.75 91 GLY A C 1
ATOM 662 O O . GLY A 1 91 ? -7.088 0.837 0.126 1.00 85.75 91 GLY A O 1
ATOM 663 N N . VAL A 1 92 ? -6.380 1.337 2.197 1.00 83.00 92 VAL A N 1
ATOM 664 C CA . VAL A 1 92 ? -5.858 2.680 1.866 1.00 83.00 92 VAL A CA 1
ATOM 665 C C . VAL A 1 92 ? -4.932 2.651 0.644 1.00 83.00 92 VAL A C 1
ATOM 667 O O . VAL A 1 92 ? -5.028 3.500 -0.231 1.00 83.00 92 VAL A O 1
ATOM 670 N N . MET A 1 93 ? -4.077 1.632 0.525 1.00 79.75 93 MET A N 1
ATOM 671 C CA . MET A 1 93 ? -3.155 1.509 -0.611 1.00 79.75 93 MET A CA 1
ATOM 672 C C . MET A 1 93 ? -3.843 1.155 -1.934 1.00 79.75 93 MET A C 1
ATOM 674 O O . MET A 1 93 ? -3.295 1.451 -2.991 1.00 79.75 93 MET A O 1
ATOM 678 N N . ALA A 1 94 ? -5.031 0.547 -1.899 1.00 81.25 94 ALA A N 1
ATOM 679 C CA . ALA A 1 94 ? -5.763 0.189 -3.112 1.00 81.25 94 ALA A CA 1
ATOM 680 C C . ALA A 1 94 ? -6.314 1.424 -3.843 1.00 81.25 94 ALA A C 1
ATOM 682 O O . ALA A 1 94 ? -6.532 1.360 -5.048 1.00 81.25 94 ALA A O 1
ATOM 683 N N . GLU A 1 95 ? -6.485 2.550 -3.146 1.00 77.81 95 GLU A N 1
ATOM 684 C CA . GLU A 1 95 ? -6.905 3.821 -3.748 1.00 77.81 95 GLU A CA 1
ATOM 685 C C . GLU A 1 95 ? -5.787 4.463 -4.583 1.00 77.81 95 GLU A C 1
ATOM 687 O O . GLU A 1 95 ? -6.037 5.004 -5.657 1.00 77.81 95 GLU A O 1
ATOM 692 N N . TYR A 1 96 ? -4.536 4.335 -4.138 1.00 74.19 96 TYR A N 1
ATOM 693 C CA . TYR A 1 96 ? -3.372 4.897 -4.833 1.00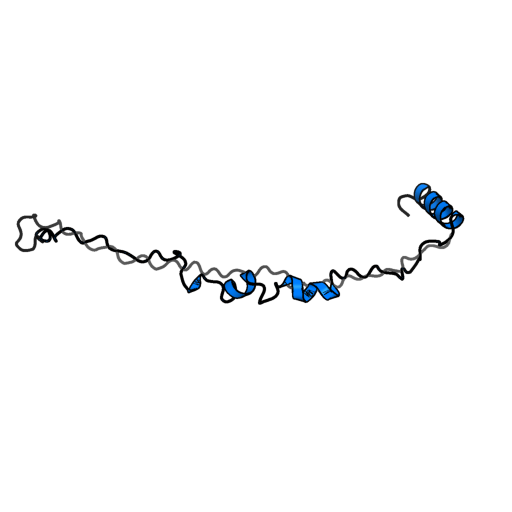 74.19 96 TYR A CA 1
ATOM 694 C C . TYR A 1 96 ? -2.739 3.928 -5.841 1.00 74.19 96 TYR A C 1
ATOM 696 O O . TYR A 1 96 ? -1.973 4.346 -6.711 1.00 74.19 96 TYR A O 1
ATOM 704 N N . ALA A 1 97 ? -3.050 2.631 -5.745 1.00 71.06 97 ALA A N 1
ATOM 705 C CA . ALA A 1 97 ? -2.434 1.594 -6.567 1.00 71.06 97 ALA A CA 1
ATOM 706 C C . ALA A 1 97 ? -2.577 1.802 -8.087 1.00 71.06 97 ALA A C 1
ATOM 708 O O . ALA A 1 97 ? -1.565 1.636 -8.768 1.00 71.06 97 ALA A O 1
ATOM 709 N N . PRO A 1 98 ? -3.737 2.215 -8.639 1.00 70.81 98 PRO A N 1
ATOM 710 C CA . PRO A 1 98 ? -3.886 2.355 -10.088 1.00 70.81 98 PRO A CA 1
ATOM 711 C C . PRO A 1 98 ? -2.918 3.369 -10.716 1.00 70.81 98 PRO A C 1
ATOM 713 O O . PRO A 1 98 ? -2.497 3.182 -11.851 1.00 70.81 98 PRO A O 1
ATOM 716 N N . GLY A 1 99 ? -2.548 4.426 -9.982 1.00 67.19 99 GLY A N 1
ATOM 717 C CA . GLY A 1 99 ? -1.631 5.464 -10.469 1.00 67.19 99 GLY A CA 1
ATOM 718 C C . GLY A 1 99 ? -0.165 5.247 -10.089 1.00 67.19 99 GLY A C 1
ATOM 719 O O . GLY A 1 99 ? 0.719 5.712 -10.803 1.00 67.19 99 GLY A O 1
ATOM 720 N N . LEU A 1 100 ? 0.107 4.558 -8.974 1.00 68.25 100 LEU A N 1
ATOM 721 C CA . LEU A 1 100 ? 1.459 4.432 -8.413 1.00 68.25 100 LEU A CA 1
ATOM 722 C C . LEU A 1 100 ? 2.120 3.072 -8.691 1.00 68.25 100 LEU A C 1
ATOM 724 O O . LEU A 1 100 ? 3.337 2.996 -8.823 1.00 68.25 100 LEU A O 1
ATOM 728 N N . PHE A 1 101 ? 1.324 2.008 -8.799 1.00 65.25 101 PHE A N 1
ATOM 729 C CA . PHE A 1 101 ? 1.778 0.630 -9.013 1.00 65.25 101 PHE A CA 1
ATOM 730 C C . PHE A 1 101 ? 1.089 0.013 -10.234 1.00 65.25 101 PHE A C 1
ATOM 732 O O . PHE A 1 101 ? 0.689 -1.153 -10.211 1.00 65.25 101 PHE A O 1
ATOM 739 N N . SER A 1 102 ? 0.913 0.805 -11.296 1.00 63.22 102 SER A N 1
ATOM 740 C CA . SER A 1 102 ? 0.431 0.265 -12.566 1.00 63.22 102 SER A CA 1
ATOM 741 C C . SER A 1 102 ? 1.394 -0.815 -13.068 1.00 63.22 102 SER A C 1
ATOM 743 O O . SER A 1 102 ? 2.612 -0.703 -12.928 1.00 63.22 102 SER A O 1
ATOM 745 N N . THR A 1 103 ? 0.835 -1.867 -13.662 1.00 62.00 103 THR A N 1
ATOM 746 C CA . THR A 1 103 ? 1.610 -2.880 -14.395 1.00 62.00 103 THR A CA 1
ATOM 747 C C . THR A 1 103 ? 1.971 -2.412 -15.804 1.00 62.00 103 THR A C 1
ATOM 749 O O . THR A 1 103 ? 2.658 -3.134 -16.524 1.00 62.00 103 THR A O 1
ATOM 752 N N . GLU A 1 104 ? 1.533 -1.213 -16.210 1.00 67.94 104 GLU A N 1
ATOM 753 C CA . GLU A 1 104 ? 1.934 -0.626 -17.481 1.00 67.94 104 GLU A CA 1
ATOM 754 C C . GLU A 1 104 ? 3.440 -0.370 -17.494 1.00 67.94 104 GLU A C 1
ATOM 756 O O . GLU A 1 104 ? 3.971 0.554 -16.872 1.00 67.94 104 GLU A O 1
ATOM 761 N N . GLN A 1 105 ? 4.138 -1.215 -18.247 1.00 67.69 105 GLN A N 1
ATOM 762 C CA . GLN A 1 105 ? 5.526 -0.999 -18.592 1.00 67.69 105 GLN A CA 1
ATOM 763 C C . GLN A 1 105 ? 5.634 0.314 -19.370 1.00 67.69 105 GLN A C 1
ATOM 765 O O . GLN A 1 105 ? 4.893 0.558 -20.320 1.00 67.69 105 GLN A O 1
ATOM 770 N N . ARG A 1 106 ? 6.589 1.169 -18.997 1.00 68.62 106 ARG A N 1
ATOM 771 C CA . ARG A 1 106 ? 6.898 2.362 -19.785 1.00 68.62 106 ARG A CA 1
ATOM 772 C C . ARG A 1 106 ? 7.448 1.949 -21.151 1.00 68.62 106 ARG A C 1
ATOM 774 O O . ARG A 1 106 ? 8.630 1.655 -21.271 1.00 68.62 106 ARG A O 1
ATOM 781 N N . LEU A 1 107 ? 6.594 1.971 -22.172 1.00 67.94 107 LEU A N 1
ATOM 782 C CA . LEU A 1 107 ? 6.953 1.615 -23.552 1.00 67.94 107 LEU A CA 1
ATOM 783 C C . LEU A 1 107 ? 7.740 2.716 -24.279 1.00 67.94 107 LEU A C 1
ATOM 785 O O . LEU A 1 107 ? 8.309 2.483 -25.340 1.00 67.94 107 LEU A O 1
ATOM 789 N N . HIS A 1 108 ? 7.777 3.925 -23.714 1.00 68.62 108 HIS A N 1
ATOM 790 C CA . HIS A 1 108 ? 8.445 5.079 -24.310 1.00 68.62 108 HIS A CA 1
ATOM 791 C C . HIS A 1 108 ? 9.424 5.691 -23.305 1.00 68.62 108 HIS A C 1
ATOM 793 O O . HIS A 1 108 ? 9.063 6.531 -22.467 1.00 68.62 108 HIS A O 1
ATOM 799 N N . SER A 1 109 ? 10.673 5.228 -23.350 1.00 69.31 109 SER A N 1
ATOM 800 C CA . SER A 1 109 ? 11.814 5.905 -22.735 1.00 69.31 109 SER A CA 1
ATOM 801 C C . SER A 1 109 ? 12.335 6.996 -23.674 1.00 69.31 109 SER A C 1
ATOM 803 O O . SER A 1 109 ? 12.166 6.937 -24.889 1.00 69.31 109 SER A O 1
ATOM 805 N N . ARG A 1 110 ? 12.979 8.024 -23.107 1.00 76.19 110 ARG A N 1
ATOM 806 C CA . ARG A 1 110 ? 13.611 9.102 -23.892 1.00 76.19 110 ARG A CA 1
ATOM 807 C C . ARG A 1 110 ? 14.739 8.575 -24.792 1.00 76.19 110 ARG A C 1
ATOM 809 O O . ARG A 1 110 ? 15.022 9.173 -25.821 1.00 76.19 110 ARG A O 1
ATOM 816 N N . GLN A 1 111 ? 15.352 7.467 -24.391 1.00 73.88 111 GLN A N 1
ATOM 817 C CA . GLN A 1 111 ? 16.283 6.670 -25.181 1.00 73.88 111 GLN A CA 1
ATOM 818 C C . GLN A 1 111 ? 15.719 5.245 -25.216 1.00 73.88 111 GLN A C 1
ATOM 820 O O . GLN A 1 111 ? 15.829 4.543 -24.203 1.00 73.88 111 GLN A O 1
ATOM 825 N N . PRO A 1 112 ? 15.004 4.853 -26.286 1.00 75.75 112 PRO A N 1
ATOM 826 C CA . PRO A 1 112 ? 14.555 3.475 -26.451 1.00 75.75 112 PRO A CA 1
ATOM 827 C C . PRO A 1 112 ? 15.763 2.539 -26.519 1.00 75.75 112 PRO A C 1
ATOM 829 O O . PRO A 1 112 ? 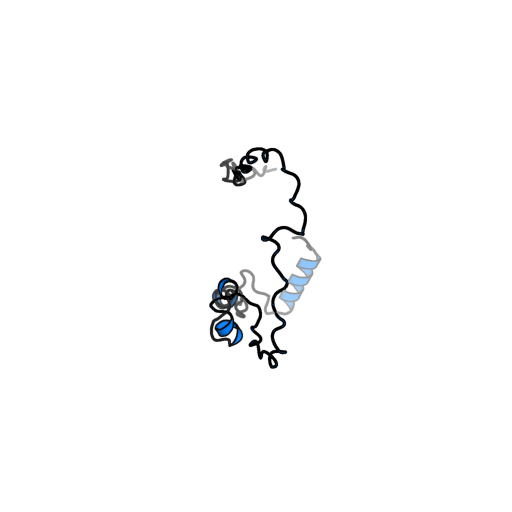16.860 2.958 -26.895 1.00 75.75 112 PRO A O 1
ATOM 832 N N . ALA A 1 113 ? 15.570 1.286 -26.110 1.00 81.69 113 ALA A N 1
ATOM 833 C CA . ALA A 1 113 ? 16.577 0.268 -26.364 1.00 81.69 113 ALA A CA 1
ATOM 834 C C . ALA A 1 113 ? 16.727 0.085 -27.889 1.00 81.69 113 ALA A C 1
ATOM 836 O O . ALA A 1 113 ? 15.729 0.231 -28.598 1.00 81.69 113 ALA A O 1
ATOM 837 N N . PRO A 1 114 ? 17.936 -0.204 -28.393 1.00 83.31 114 PRO A N 1
ATOM 838 C CA . PRO A 1 114 ? 18.123 -0.587 -29.787 1.00 83.31 114 PRO A CA 1
ATOM 839 C C . PRO A 1 114 ? 17.310 -1.848 -30.106 1.00 83.31 114 PRO A C 1
ATOM 841 O O . PRO A 1 114 ? 17.261 -2.771 -29.290 1.00 83.31 114 PRO A O 1
ATOM 844 N N . ASP A 1 115 ? 16.679 -1.879 -31.281 1.00 85.69 115 ASP A N 1
ATOM 845 C CA . ASP A 1 115 ? 15.882 -3.024 -31.750 1.00 85.69 115 ASP A CA 1
ATOM 846 C C . ASP A 1 115 ? 16.734 -4.054 -32.522 1.00 85.69 115 ASP A C 1
ATOM 848 O O . ASP A 1 115 ? 16.267 -5.144 -32.859 1.00 85.69 115 ASP A O 1
ATOM 852 N N . ASP A 1 116 ? 17.989 -3.715 -32.813 1.00 91.50 116 ASP A N 1
ATOM 853 C CA . ASP A 1 116 ? 18.966 -4.517 -33.536 1.00 91.50 116 ASP A CA 1
ATOM 854 C C . ASP A 1 116 ? 20.090 -5.018 -32.616 1.00 91.50 116 ASP A C 1
ATOM 856 O O . ASP A 1 116 ? 20.448 -4.400 -31.613 1.00 91.50 116 ASP A O 1
ATOM 860 N N . SER A 1 117 ? 20.660 -6.176 -32.954 1.00 88.81 117 SER A N 1
ATOM 861 C CA . SER A 1 117 ? 21.673 -6.824 -32.114 1.00 88.81 117 SER A CA 1
ATOM 862 C C . SER A 1 117 ? 22.995 -6.055 -32.049 1.00 88.81 117 SER A C 1
ATOM 864 O O . SER A 1 117 ? 23.664 -6.123 -31.023 1.00 88.81 117 SER A O 1
ATOM 866 N N . GLU A 1 118 ? 23.359 -5.320 -33.104 1.00 91.44 118 GLU A N 1
ATOM 867 C CA . GLU A 1 118 ? 24.595 -4.526 -33.143 1.00 91.44 118 GLU A CA 1
ATOM 868 C C . GLU A 1 118 ? 24.500 -3.332 -32.187 1.00 91.44 118 GLU A C 1
ATOM 870 O O . GLU A 1 118 ? 25.349 -3.186 -31.310 1.00 91.44 118 GLU A O 1
ATOM 875 N N . GLY A 1 119 ? 23.404 -2.569 -32.238 1.00 89.25 119 GLY A N 1
ATOM 876 C CA . GLY A 1 119 ? 23.182 -1.459 -31.312 1.00 89.25 119 GLY A CA 1
ATOM 877 C C . GLY A 1 119 ? 23.126 -1.882 -29.839 1.00 89.25 119 GLY A C 1
ATOM 878 O O . GLY A 1 119 ? 23.569 -1.136 -28.962 1.00 89.25 119 GLY A O 1
ATOM 879 N N . VAL A 1 120 ? 22.615 -3.082 -29.533 1.00 88.94 120 VAL A N 1
ATOM 880 C CA . VAL A 1 120 ? 22.666 -3.630 -28.164 1.00 88.94 120 VAL A CA 1
ATOM 881 C C . VAL A 1 120 ? 24.110 -3.876 -27.727 1.00 88.94 120 VAL A C 1
ATOM 883 O O . VAL A 1 120 ? 24.447 -3.591 -26.578 1.00 88.94 120 VAL A O 1
ATOM 886 N N . GLN A 1 121 ? 24.957 -4.378 -28.625 1.00 91.81 121 GLN A N 1
ATOM 887 C CA . GLN A 1 121 ? 26.357 -4.664 -28.333 1.00 91.81 121 GLN A CA 1
ATOM 888 C C . GLN A 1 121 ? 27.157 -3.381 -28.092 1.00 91.81 121 GLN A C 1
ATOM 890 O O . GLN A 1 121 ? 27.825 -3.276 -27.067 1.00 91.81 121 GLN A O 1
ATOM 895 N N . ASP A 1 122 ? 26.960 -2.365 -28.932 1.00 89.19 122 ASP A N 1
ATOM 896 C CA . ASP A 1 122 ? 27.582 -1.047 -28.765 1.00 89.19 122 ASP A CA 1
ATOM 897 C C . ASP A 1 122 ? 27.195 -0.388 -27.430 1.00 89.19 122 ASP A C 1
ATOM 899 O O . ASP A 1 122 ? 28.012 0.251 -26.763 1.00 89.19 122 ASP A O 1
ATOM 903 N N . LEU A 1 123 ? 25.937 -0.551 -27.002 1.00 86.31 123 LEU A N 1
ATOM 904 C CA . LEU A 1 123 ? 25.464 -0.026 -25.721 1.00 86.31 123 LEU A CA 1
ATOM 905 C C . LEU A 1 123 ? 26.103 -0.746 -24.526 1.00 86.31 123 LEU A C 1
ATOM 907 O O . LEU A 1 123 ? 26.329 -0.120 -23.488 1.00 86.31 123 LEU A O 1
ATOM 911 N N . VAL A 1 124 ? 26.341 -2.054 -24.648 1.00 89.00 124 VAL A N 1
ATOM 912 C CA . VAL A 1 124 ? 27.049 -2.840 -23.631 1.00 89.00 124 VAL A CA 1
ATOM 913 C C . VAL A 1 124 ? 28.495 -2.370 -23.545 1.00 89.00 124 VAL A C 1
ATOM 915 O O . VAL A 1 124 ? 28.925 -1.991 -22.460 1.00 89.00 124 VAL A O 1
ATOM 918 N N . ASP A 1 125 ? 29.193 -2.286 -24.675 1.00 91.44 125 ASP A N 1
ATOM 919 C CA . ASP A 1 125 ? 30.596 -1.867 -24.722 1.00 91.44 125 ASP A CA 1
ATOM 920 C C . ASP A 1 125 ? 30.781 -0.453 -24.144 1.00 91.44 125 ASP A C 1
ATOM 922 O O . ASP A 1 125 ? 31.647 -0.228 -23.301 1.00 91.44 125 ASP A O 1
ATOM 926 N N . TRP A 1 126 ? 29.890 0.489 -24.481 1.00 85.69 126 TRP A N 1
ATOM 927 C CA . TRP A 1 126 ? 29.920 1.843 -23.916 1.00 85.69 126 TRP A CA 1
ATOM 928 C C . TRP A 1 126 ? 29.738 1.874 -22.388 1.00 85.69 126 TRP A C 1
ATOM 930 O O . TRP A 1 126 ? 30.363 2.684 -21.701 1.00 85.69 126 TRP A O 1
ATOM 940 N N . ARG A 1 127 ? 28.884 1.000 -21.836 1.00 85.69 127 ARG A N 1
ATOM 941 C CA . ARG A 1 127 ? 28.675 0.903 -20.381 1.00 85.69 127 ARG A CA 1
ATOM 942 C C . ARG A 1 127 ? 29.878 0.305 -19.661 1.00 85.69 127 ARG A C 1
ATOM 944 O O . ARG A 1 127 ? 30.156 0.722 -18.540 1.00 85.69 127 ARG A O 1
ATOM 951 N N . GLU A 1 128 ? 30.560 -0.651 -20.283 1.00 88.75 128 GLU A N 1
ATOM 952 C CA . GLU A 1 128 ? 31.773 -1.255 -19.725 1.00 88.75 128 GLU A CA 1
ATOM 953 C C . GLU A 1 128 ? 32.954 -0.270 -19.754 1.00 88.75 128 GLU A C 1
ATOM 955 O O . GLU A 1 128 ? 33.709 -0.189 -18.783 1.00 88.75 128 GLU A O 1
ATOM 960 N N . ASP A 1 129 ? 33.070 0.543 -20.810 1.00 87.44 129 ASP A N 1
ATOM 961 C CA . ASP A 1 129 ? 34.126 1.556 -20.941 1.00 87.44 129 ASP A CA 1
ATOM 962 C C . ASP A 1 129 ? 33.920 2.779 -20.023 1.00 87.44 129 ASP A C 1
ATOM 964 O O . ASP A 1 129 ? 34.894 3.402 -19.587 1.00 87.44 129 ASP A O 1
ATOM 968 N N . ALA A 1 130 ? 32.671 3.128 -19.689 1.00 77.56 130 ALA A N 1
ATOM 969 C CA . ALA A 1 130 ? 32.328 4.261 -18.821 1.00 77.56 130 ALA A CA 1
ATOM 970 C C . ALA A 1 130 ? 31.320 3.872 -17.713 1.00 77.56 130 ALA A C 1
ATOM 972 O O . ALA A 1 130 ? 30.181 4.351 -17.704 1.00 77.56 130 ALA A O 1
ATOM 973 N N . PRO A 1 131 ? 31.726 3.060 -16.715 1.00 73.56 131 PRO A N 1
ATOM 974 C CA . PRO A 1 131 ? 30.807 2.470 -15.733 1.00 73.56 131 PRO A CA 1
ATOM 975 C C . PRO A 1 131 ? 30.118 3.483 -14.802 1.00 73.56 131 PRO A C 1
ATOM 977 O O . PRO A 1 131 ? 29.137 3.138 -14.143 1.00 73.56 131 PRO A O 1
ATOM 980 N N . TYR A 1 132 ? 30.598 4.730 -14.745 1.00 75.56 132 TYR A N 1
ATOM 981 C CA . TYR A 1 132 ? 30.025 5.795 -13.910 1.00 75.56 132 TYR A CA 1
ATOM 982 C C . TYR A 1 132 ? 29.499 7.009 -14.695 1.00 75.56 132 TYR A C 1
ATOM 984 O O . TYR A 1 132 ? 29.011 7.947 -14.061 1.00 75.56 132 TYR A O 1
ATOM 992 N N . GLY A 1 133 ? 29.517 6.957 -16.035 1.00 61.53 133 GLY A N 1
ATOM 993 C CA . GLY A 1 133 ? 29.125 8.073 -16.907 1.00 61.53 133 GLY A CA 1
ATOM 994 C C . GLY A 1 133 ? 30.188 9.154 -17.067 1.00 61.53 133 GLY A C 1
ATOM 995 O O . GLY A 1 133 ? 30.873 9.490 -16.076 1.00 61.53 133 GLY A O 1
#

Secondary structure (DSSP, 8-state):
-----------------S-----------PPP----PPP-PPPPPTTSTT--PPPPPPP-----------S--GGGS-TTHHHHHTTSS--HHHHHHHHHS--------SSPPPSSHHHHHHHHHHHHH-TT-

pLDDT: mean 70.08, std 12.9, range [41.34, 94.0]

Foldseek 3Di:
DDDDDPPDPDPPPVDVPPPDDPPPPPPPPDDPDDDDDPDDDDDDDCPDPPNDDDDPDDPDDDPPPPPDDPPADPVNDDPCPVCVVVVNDDDPVVVCCCPPVPPDDPPDDPDDQDPDPVSNVVVVVVCVVCVPD